Protein AF-A0A211ZQF6-F1 (afdb_monomer_lite)

Radius of gyration: 22.54 Å; chains: 1; bounding box: 38×56×49 Å

pLDDT: mean 82.54, std 11.42, range [48.81, 93.62]

Secondary structure (DSSP, 8-state):
-PPP----EEEETTEEEE---GGGPPSSS--EEEE-TTT--EEEESS-TTHHHHHHHHHHHHS---TTTTSS----PPPP------

Organism: NCBI:txid171674

Structure (mmCIF, N/CA/C/O backbone):
data_AF-A0A211ZQF6-F1
#
_entry.id   AF-A0A211ZQF6-F1
#
loop_
_atom_site.group_PDB
_atom_site.id
_atom_site.type_symbol
_atom_site.label_atom_id
_atom_site.label_alt_id
_atom_site.label_comp_id
_atom_site.label_asym_id
_atom_site.label_entity_id
_atom_site.label_seq_id
_atom_site.pdbx_PDB_ins_code
_atom_site.Cartn_x
_atom_site.Cartn_y
_atom_site.Cartn_z
_atom_site.occupancy
_atom_site.B_iso_or_equiv
_atom_site.auth_seq_id
_atom_site.auth_comp_id
_atom_site.auth_asym_id
_atom_site.auth_atom_id
_atom_site.pdbx_PDB_model_num
ATOM 1 N N . MET A 1 1 ? 2.325 11.827 -4.279 1.00 48.81 1 MET A N 1
ATOM 2 C CA . MET A 1 1 ? 2.774 11.793 -2.869 1.00 48.81 1 MET A CA 1
ATOM 3 C C . MET A 1 1 ? 1.802 10.947 -2.070 1.00 48.81 1 MET A C 1
ATOM 5 O O . MET A 1 1 ? 0.601 11.104 -2.260 1.00 48.81 1 MET A O 1
ATOM 9 N N . SER A 1 2 ? 2.294 10.028 -1.243 1.00 69.31 2 SER A N 1
ATOM 10 C CA . SER A 1 2 ? 1.449 9.199 -0.378 1.00 69.31 2 SER A CA 1
ATOM 11 C C . SER A 1 2 ? 0.771 10.069 0.685 1.00 69.31 2 SER A C 1
ATOM 13 O O . SER A 1 2 ? 1.444 10.814 1.395 1.00 69.31 2 SER A O 1
ATOM 15 N N . LYS A 1 3 ? -0.561 9.998 0.791 1.00 77.81 3 LYS A N 1
ATOM 16 C CA . LYS A 1 3 ? -1.309 10.627 1.888 1.00 77.81 3 LYS A CA 1
ATOM 17 C C . LYS A 1 3 ? -1.312 9.683 3.089 1.00 77.81 3 LYS A C 1
ATOM 19 O O . LYS A 1 3 ? -1.844 8.582 2.993 1.00 77.81 3 LYS A O 1
ATOM 24 N N . THR A 1 4 ? -0.788 10.139 4.223 1.00 87.50 4 THR A N 1
ATOM 25 C CA . THR A 1 4 ? -0.835 9.397 5.491 1.00 87.50 4 THR A CA 1
ATOM 26 C C . THR A 1 4 ? -1.913 9.989 6.392 1.00 87.50 4 THR A C 1
ATOM 28 O O . THR A 1 4 ? -1.986 11.207 6.562 1.00 87.50 4 THR A O 1
ATOM 31 N N . ARG A 1 5 ? -2.756 9.141 6.990 1.00 87.75 5 ARG A N 1
ATOM 32 C CA . ARG A 1 5 ? -3.691 9.539 8.051 1.00 87.75 5 ARG A CA 1
ATOM 33 C C . ARG A 1 5 ? -3.607 8.581 9.225 1.00 87.75 5 ARG A C 1
ATOM 35 O O . ARG A 1 5 ? -3.570 7.371 9.039 1.00 87.75 5 ARG A O 1
ATOM 42 N N . VAL A 1 6 ? -3.642 9.140 10.432 1.00 92.06 6 VAL A N 1
ATOM 43 C CA . VAL A 1 6 ? -3.823 8.359 11.656 1.00 92.06 6 VAL A CA 1
ATOM 44 C C . VAL A 1 6 ? -5.278 7.902 11.711 1.00 92.06 6 VAL A C 1
ATOM 46 O O . VAL A 1 6 ? -6.192 8.725 11.642 1.00 92.06 6 VAL A O 1
ATOM 49 N N . LEU A 1 7 ? -5.491 6.591 11.807 1.00 91.38 7 LEU A N 1
ATOM 50 C CA . LEU A 1 7 ? -6.814 5.980 11.913 1.00 91.38 7 LEU A CA 1
ATOM 51 C C . LEU A 1 7 ? -6.991 5.356 13.295 1.00 91.38 7 LEU A C 1
ATOM 53 O O . LEU A 1 7 ? -6.032 4.915 13.925 1.00 91.38 7 LEU A O 1
ATOM 57 N N . LYS A 1 8 ? -8.238 5.309 13.765 1.00 90.38 8 LYS A N 1
ATOM 58 C CA . LYS A 1 8 ? -8.577 4.650 15.025 1.00 90.38 8 LYS A CA 1
ATOM 59 C C . LYS A 1 8 ? -8.768 3.153 14.794 1.00 90.38 8 LYS A C 1
ATOM 61 O O . LYS A 1 8 ? -9.515 2.756 13.899 1.00 90.38 8 LYS A O 1
ATOM 66 N N . LEU A 1 9 ? -8.129 2.358 15.645 1.00 91.00 9 LEU A N 1
ATOM 67 C CA . LEU A 1 9 ? -8.345 0.920 15.747 1.00 91.00 9 LEU A CA 1
ATOM 68 C C . LEU A 1 9 ? -9.524 0.648 16.680 1.00 91.00 9 LEU A C 1
ATOM 70 O O . LEU A 1 9 ? -9.646 1.272 17.737 1.00 91.00 9 LEU A O 1
ATOM 74 N N . LEU A 1 10 ? -10.396 -0.268 16.276 1.00 89.50 10 LEU A N 1
ATOM 75 C CA . LEU A 1 10 ? -11.522 -0.739 17.073 1.00 89.50 10 LEU A CA 1
ATOM 76 C C . LEU A 1 10 ? -11.289 -2.219 17.388 1.00 89.50 10 LEU A C 1
ATOM 78 O O . LEU A 1 10 ? -11.042 -3.007 16.475 1.00 89.50 10 LEU A O 1
ATOM 82 N N . GLY A 1 11 ? -11.321 -2.580 18.670 1.00 86.00 11 GLY A N 1
ATOM 83 C CA . GLY A 1 11 ? -11.211 -3.968 19.117 1.00 86.00 11 GLY A CA 1
ATOM 84 C C . GLY A 1 11 ? -12.578 -4.644 19.149 1.00 86.00 11 GLY A C 1
ATOM 85 O O . GLY A 1 11 ? -13.558 -4.033 19.571 1.00 86.00 11 GLY A O 1
ATOM 86 N N . THR A 1 12 ? -12.630 -5.894 18.705 1.00 79.25 12 THR A N 1
ATOM 87 C CA . THR A 1 12 ? -13.774 -6.802 18.842 1.00 79.25 12 THR A CA 1
ATOM 88 C C . THR A 1 12 ? -13.263 -8.169 19.290 1.00 79.25 12 THR A C 1
ATOM 90 O O . THR A 1 12 ? -12.099 -8.493 19.054 1.00 79.25 12 THR A O 1
ATOM 93 N N . ASP A 1 13 ? -14.122 -9.000 19.875 1.00 78.06 13 ASP A N 1
ATOM 94 C CA . ASP A 1 13 ? -13.742 -10.367 20.272 1.00 78.06 13 ASP A CA 1
ATOM 95 C C . ASP A 1 13 ? -13.328 -11.236 19.067 1.00 78.06 13 ASP A C 1
ATOM 97 O O . ASP A 1 13 ? -12.580 -12.199 19.209 1.00 78.06 13 ASP A O 1
ATOM 101 N N . ALA A 1 14 ? -13.764 -10.861 17.860 1.00 81.62 14 ALA A N 1
ATOM 102 C CA . ALA A 1 14 ? -13.426 -11.514 16.597 1.00 81.62 14 ALA A CA 1
ATOM 103 C C . ALA A 1 14 ? -12.181 -10.926 15.895 1.00 81.62 14 ALA A C 1
ATOM 105 O O . ALA A 1 14 ? -11.829 -11.375 14.804 1.00 81.62 14 ALA A O 1
ATOM 106 N N . GLY A 1 15 ? -11.515 -9.921 16.481 1.00 86.56 15 GLY A N 1
ATOM 107 C CA . GLY A 1 15 ? -10.322 -9.284 15.912 1.00 86.56 15 GLY A CA 1
ATOM 108 C C . GLY A 1 15 ? -10.362 -7.752 15.896 1.00 86.56 15 GLY A C 1
ATOM 109 O O . GLY A 1 15 ? -11.106 -7.112 16.640 1.00 86.56 15 GLY A O 1
ATOM 110 N N . GLN A 1 16 ? -9.530 -7.141 15.048 1.00 89.25 16 GLN A N 1
ATOM 111 C CA . GLN A 1 16 ? -9.360 -5.686 14.965 1.00 89.25 16 GLN A CA 1
ATOM 112 C C . GLN A 1 16 ? -9.961 -5.114 13.677 1.00 89.25 16 GLN A C 1
ATOM 114 O O . GLN A 1 16 ? -9.766 -5.665 12.596 1.00 89.25 16 GLN A O 1
ATOM 119 N N . ILE A 1 17 ? -10.631 -3.965 13.784 1.00 90.50 17 ILE A N 1
ATOM 120 C CA . ILE A 1 17 ? -11.247 -3.254 12.657 1.00 90.50 17 ILE A CA 1
ATOM 121 C C . ILE A 1 17 ? -10.615 -1.865 12.502 1.00 90.50 17 ILE A C 1
ATOM 123 O O . ILE A 1 17 ? -10.352 -1.167 13.486 1.00 90.50 17 ILE A O 1
ATOM 127 N N . VAL A 1 18 ? -10.408 -1.440 11.250 1.00 90.81 18 VAL A N 1
ATOM 128 C CA . VAL A 1 18 ? -9.975 -0.082 10.884 1.00 90.81 18 VAL A CA 1
ATOM 129 C C . VAL A 1 18 ? -11.107 0.631 10.152 1.00 90.81 18 VAL A C 1
ATOM 131 O O . VAL A 1 18 ? -11.602 0.144 9.138 1.00 90.81 18 VAL A O 1
ATOM 134 N N . ARG A 1 19 ? -11.504 1.816 10.627 1.00 90.38 19 ARG A N 1
ATOM 135 C CA . ARG A 1 19 ? -12.489 2.645 9.922 1.00 90.38 19 ARG A CA 1
ATOM 136 C C . ARG A 1 19 ? -11.802 3.487 8.848 1.00 90.38 19 ARG A C 1
ATOM 138 O O . ARG A 1 19 ? -11.119 4.458 9.172 1.00 90.38 19 ARG A O 1
ATOM 145 N N . LEU A 1 20 ? -12.026 3.145 7.581 1.00 91.06 20 LEU A N 1
ATOM 146 C CA . LEU A 1 20 ? -11.489 3.894 6.444 1.00 91.06 20 LEU A CA 1
ATOM 147 C C . LEU A 1 20 ? -12.295 5.191 6.204 1.00 91.06 20 LEU A C 1
ATOM 149 O O . LEU A 1 20 ? -13.525 5.137 6.089 1.00 91.06 20 LEU A O 1
ATOM 153 N N . PRO A 1 21 ? -11.642 6.369 6.141 1.00 91.44 21 PRO A N 1
ATOM 154 C CA . PRO A 1 21 ? -12.277 7.614 5.711 1.00 91.44 21 PRO A CA 1
ATOM 155 C C . PRO A 1 21 ? -12.719 7.551 4.244 1.00 91.44 21 PRO A C 1
ATOM 157 O O . PRO A 1 21 ? -12.264 6.692 3.495 1.00 91.44 21 PRO A O 1
ATOM 160 N N . ALA A 1 22 ? -13.557 8.502 3.816 1.00 90.69 22 ALA A N 1
ATOM 161 C CA . ALA A 1 22 ? -14.064 8.568 2.440 1.00 90.69 22 ALA A CA 1
ATOM 162 C C . ALA A 1 22 ? -12.943 8.522 1.382 1.00 90.69 22 ALA A C 1
ATOM 164 O O . ALA A 1 22 ? -13.049 7.763 0.426 1.00 90.69 22 ALA A O 1
ATOM 165 N N . ASP A 1 23 ? -11.844 9.242 1.620 1.00 90.19 23 ASP A N 1
ATOM 166 C CA . ASP A 1 23 ? -10.683 9.316 0.718 1.00 90.19 23 ASP A CA 1
ATOM 167 C C . ASP A 1 23 ? -9.894 7.995 0.587 1.00 90.19 23 ASP A C 1
ATOM 169 O O . ASP A 1 23 ? -8.999 7.905 -0.248 1.00 90.19 23 ASP A O 1
ATOM 173 N N . PHE A 1 24 ? -10.185 6.994 1.426 1.00 90.69 24 PHE A N 1
ATOM 174 C CA . PHE A 1 24 ? -9.524 5.682 1.452 1.00 90.69 24 PHE A CA 1
ATOM 175 C C . PHE A 1 24 ? -10.496 4.534 1.135 1.00 90.69 24 PHE A C 1
ATOM 177 O O . PHE A 1 24 ? -10.192 3.376 1.416 1.00 90.69 24 PHE A O 1
ATOM 184 N N . ARG A 1 25 ? -11.694 4.832 0.615 1.00 90.50 25 ARG A N 1
ATOM 185 C CA . ARG A 1 25 ? -12.664 3.798 0.234 1.00 90.50 25 ARG A CA 1
ATOM 186 C C . ARG A 1 25 ? -12.183 3.028 -0.996 1.00 90.50 25 ARG A C 1
ATOM 188 O O . ARG A 1 25 ? -11.697 3.627 -1.950 1.00 90.50 25 ARG A O 1
ATOM 195 N N . PHE A 1 26 ? -12.377 1.716 -0.959 1.00 92.06 26 PHE A N 1
ATOM 196 C CA . PHE A 1 26 ? -12.212 0.824 -2.102 1.00 92.06 26 PHE A CA 1
ATOM 197 C C . PHE A 1 26 ? -13.528 0.698 -2.873 1.00 92.06 26 PHE A C 1
ATOM 199 O O . PHE A 1 26 ? -14.598 1.017 -2.343 1.00 92.06 26 PHE A O 1
ATOM 206 N N . ASN A 1 27 ? -13.453 0.226 -4.112 1.00 88.88 27 ASN A N 1
ATOM 207 C CA . ASN A 1 27 ? -14.623 -0.180 -4.871 1.00 88.88 27 ASN A CA 1
ATOM 208 C C . ASN A 1 27 ? -15.010 -1.610 -4.465 1.00 88.88 27 ASN A C 1
ATOM 210 O O . ASN A 1 27 ? -14.158 -2.490 -4.381 1.00 88.88 27 ASN A O 1
ATOM 214 N N . GLY A 1 28 ? -16.301 -1.853 -4.238 1.00 87.62 28 GLY A N 1
ATOM 215 C CA . GLY A 1 28 ? -16.804 -3.167 -3.824 1.00 87.62 28 GLY A CA 1
ATOM 216 C C . GLY A 1 28 ? -16.759 -3.405 -2.311 1.00 87.62 28 GLY A C 1
ATOM 217 O O . GLY A 1 28 ? -16.773 -2.465 -1.516 1.00 87.62 28 GLY A O 1
ATOM 218 N N . ASP A 1 29 ? -16.778 -4.679 -1.923 1.00 91.25 29 ASP A N 1
ATOM 219 C CA . ASP A 1 29 ? -16.957 -5.159 -0.546 1.00 91.25 29 ASP A CA 1
ATOM 220 C C . ASP A 1 29 ? -15.755 -5.946 0.003 1.00 91.25 29 ASP A C 1
ATOM 222 O O . ASP A 1 29 ? -15.700 -6.248 1.197 1.00 91.25 29 ASP A O 1
ATOM 226 N N . THR A 1 30 ? -14.781 -6.264 -0.848 1.00 90.75 30 THR A N 1
ATOM 227 C CA . THR A 1 30 ? -13.674 -7.170 -0.537 1.00 90.75 30 THR A CA 1
ATOM 228 C C . THR A 1 30 ? -12.336 -6.594 -0.982 1.00 90.75 30 THR A C 1
ATOM 230 O O . THR A 1 30 ? -12.222 -5.923 -2.005 1.00 90.75 30 THR A O 1
ATOM 233 N N . VAL A 1 31 ? -11.299 -6.857 -0.184 1.00 92.69 31 VAL A N 1
ATOM 234 C CA . VAL A 1 31 ? -9.914 -6.459 -0.462 1.00 92.69 31 VAL A CA 1
ATOM 235 C C . VAL A 1 31 ? -8.949 -7.543 -0.005 1.00 92.69 31 VAL A C 1
ATOM 237 O O . VAL A 1 31 ? -9.235 -8.315 0.910 1.00 92.69 31 VAL A O 1
ATOM 240 N N . TYR A 1 32 ? -7.770 -7.560 -0.612 1.00 90.50 32 TYR A N 1
ATOM 241 C CA . TYR A 1 32 ? -6.645 -8.376 -0.184 1.00 90.50 32 TYR A CA 1
ATOM 242 C C . TYR A 1 32 ? -5.847 -7.639 0.892 1.00 90.50 32 TYR A C 1
ATOM 244 O O . TYR A 1 32 ? -5.605 -6.435 0.780 1.00 90.50 32 TYR A O 1
ATOM 252 N N . ALA A 1 33 ? -5.395 -8.375 1.907 1.00 90.44 33 ALA A N 1
ATOM 253 C CA . ALA A 1 33 ? -4.463 -7.889 2.915 1.00 90.44 33 ALA A CA 1
ATOM 254 C C . ALA A 1 33 ? -3.132 -8.634 2.781 1.00 90.44 33 ALA A C 1
ATOM 256 O O . ALA A 1 33 ? -3.088 -9.860 2.863 1.00 90.44 33 ALA A O 1
ATOM 257 N N . SER A 1 34 ? -2.043 -7.895 2.596 1.00 88.31 34 SER A N 1
ATOM 258 C CA . SER A 1 34 ? -0.685 -8.441 2.538 1.00 88.31 34 SER A CA 1
ATOM 259 C C . SER A 1 34 ? 0.189 -7.788 3.598 1.00 88.31 34 SER A C 1
ATOM 261 O O . SER A 1 34 ? 0.141 -6.568 3.771 1.00 88.31 34 SER A O 1
ATOM 263 N N . ARG A 1 35 ? 1.000 -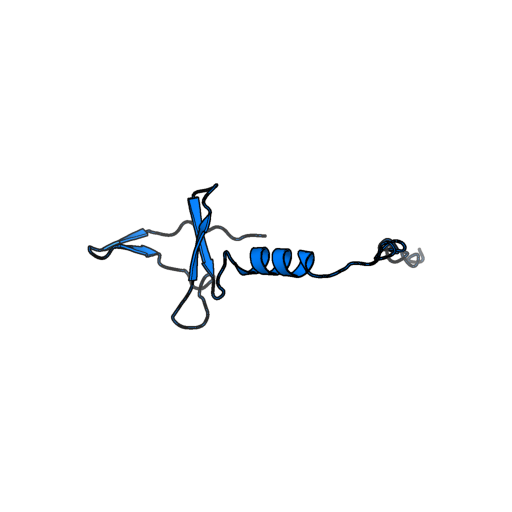8.591 4.292 1.00 89.06 35 ARG A N 1
ATOM 264 C CA . ARG A 1 35 ? 1.979 -8.111 5.270 1.00 89.06 35 ARG A CA 1
ATOM 265 C C . ARG A 1 35 ? 3.379 -8.177 4.675 1.00 89.06 35 ARG A C 1
ATOM 267 O O . ARG A 1 35 ? 3.807 -9.245 4.245 1.00 89.06 35 ARG A O 1
ATOM 274 N N . ASP A 1 36 ? 4.088 -7.056 4.687 1.00 85.94 36 ASP A N 1
ATOM 275 C CA . ASP A 1 36 ? 5.510 -7.029 4.355 1.00 85.94 36 ASP A CA 1
ATOM 276 C C . ASP A 1 36 ? 6.305 -7.692 5.492 1.00 85.94 36 ASP A C 1
ATOM 278 O O . ASP A 1 36 ? 6.182 -7.309 6.656 1.00 85.94 36 ASP A O 1
ATOM 282 N N . ALA A 1 37 ? 7.102 -8.714 5.174 1.00 86.94 37 ALA A N 1
ATOM 283 C CA . ALA A 1 37 ? 7.851 -9.474 6.176 1.00 86.94 37 ALA A CA 1
ATOM 284 C C . ALA A 1 37 ? 9.036 -8.699 6.783 1.00 86.94 37 ALA A C 1
ATOM 286 O O . ALA A 1 37 ? 9.498 -9.039 7.869 1.00 86.94 37 ALA A O 1
ATOM 287 N N . ARG A 1 38 ? 9.543 -7.675 6.089 1.00 87.94 38 ARG A N 1
ATOM 288 C CA . ARG A 1 38 ? 10.696 -6.869 6.501 1.00 87.94 38 ARG A CA 1
ATOM 289 C C . ARG A 1 38 ? 10.276 -5.686 7.368 1.00 87.94 38 ARG A C 1
ATOM 291 O O . ARG A 1 38 ? 10.959 -5.398 8.344 1.00 87.94 38 ARG A O 1
ATOM 298 N N . THR A 1 39 ? 9.204 -4.979 7.007 1.00 90.62 39 THR A N 1
ATOM 299 C CA . THR A 1 39 ? 8.733 -3.802 7.764 1.00 90.62 39 THR A CA 1
ATOM 300 C C . THR A 1 39 ? 7.609 -4.134 8.739 1.00 90.62 39 THR A C 1
ATOM 302 O O . THR A 1 39 ? 7.417 -3.422 9.719 1.00 90.62 39 THR A O 1
ATOM 305 N N . GLY A 1 40 ? 6.873 -5.220 8.493 1.00 89.75 40 GLY A N 1
ATOM 306 C CA . GLY A 1 40 ? 5.669 -5.571 9.240 1.00 89.75 40 GLY A CA 1
ATOM 307 C C . GLY A 1 40 ? 4.422 -4.802 8.800 1.00 89.75 40 GLY A C 1
ATOM 308 O O . GLY A 1 40 ? 3.343 -5.078 9.335 1.00 89.75 40 GLY A O 1
ATOM 309 N N . ASP A 1 41 ? 4.535 -3.886 7.832 1.00 90.06 41 ASP A N 1
ATOM 310 C CA . ASP A 1 41 ? 3.421 -3.066 7.356 1.00 90.06 41 ASP A CA 1
ATOM 311 C C . ASP A 1 41 ? 2.336 -3.921 6.702 1.00 90.06 41 ASP A C 1
ATOM 313 O O . ASP A 1 41 ? 2.613 -4.887 5.985 1.00 90.06 41 ASP A O 1
ATOM 317 N N . VAL A 1 42 ? 1.078 -3.542 6.929 1.00 90.00 42 VAL A N 1
ATOM 318 C CA . VAL A 1 42 ? -0.082 -4.171 6.291 1.00 90.00 42 VAL A CA 1
ATOM 319 C C . VAL A 1 42 ? -0.577 -3.267 5.175 1.00 90.00 42 VAL A C 1
ATOM 321 O O . VAL A 1 42 ? -0.954 -2.122 5.411 1.00 90.00 42 VAL A O 1
ATOM 324 N N . THR A 1 43 ? -0.611 -3.809 3.962 1.00 89.00 43 THR A N 1
ATOM 325 C CA . THR A 1 43 ? -1.187 -3.145 2.792 1.00 89.00 43 THR A CA 1
ATOM 326 C C . THR A 1 43 ? -2.540 -3.763 2.469 1.00 89.00 43 THR A C 1
ATOM 328 O O . THR A 1 43 ? -2.659 -4.986 2.386 1.00 89.00 43 THR A O 1
ATOM 331 N N . LEU A 1 44 ? -3.545 -2.909 2.274 1.00 90.50 44 LEU A N 1
ATOM 332 C CA . LEU A 1 44 ? -4.853 -3.284 1.741 1.00 90.50 44 LEU A CA 1
ATOM 333 C C . LEU A 1 44 ? -4.914 -2.904 0.260 1.00 90.50 44 LEU A C 1
ATOM 335 O O . LEU A 1 44 ? -4.503 -1.803 -0.108 1.00 90.50 44 LEU A O 1
ATOM 339 N N . SER A 1 45 ? -5.407 -3.804 -0.587 1.00 87.38 45 SER A N 1
ATOM 340 C CA . SER A 1 45 ? -5.422 -3.617 -2.041 1.00 87.38 45 SER A CA 1
ATOM 341 C C . SER A 1 45 ? -6.586 -4.366 -2.692 1.00 87.38 45 SER A C 1
ATOM 343 O O . SER A 1 45 ? -6.930 -5.467 -2.278 1.00 87.38 45 SER A O 1
ATOM 345 N N . GLU A 1 46 ? -7.161 -3.806 -3.759 1.00 89.06 46 GLU A N 1
ATOM 346 C CA . GLU A 1 46 ? -8.169 -4.486 -4.603 1.00 89.06 46 GLU A CA 1
ATOM 347 C C . GLU A 1 46 ? -7.556 -5.616 -5.445 1.00 89.06 46 GLU A C 1
ATOM 349 O O . GLU A 1 46 ? -8.252 -6.460 -6.000 1.00 89.06 46 GLU A O 1
ATOM 354 N N . ARG A 1 47 ? -6.228 -5.632 -5.551 1.00 79.62 47 ARG A N 1
ATOM 355 C CA . ARG A 1 47 ? -5.448 -6.651 -6.255 1.00 79.62 47 ARG A CA 1
ATOM 356 C C . ARG A 1 47 ? -4.612 -7.437 -5.250 1.00 79.62 47 ARG A C 1
ATOM 358 O O . ARG A 1 47 ? -4.191 -6.838 -4.257 1.00 79.62 47 ARG A O 1
ATOM 365 N N . PRO A 1 48 ? -4.285 -8.711 -5.506 1.00 73.19 48 PRO A N 1
ATOM 366 C CA . PRO A 1 48 ? -3.313 -9.442 -4.698 1.00 73.19 48 PRO A CA 1
ATOM 367 C C . PRO A 1 48 ? -1.968 -8.686 -4.678 1.00 73.19 48 PRO A C 1
ATOM 369 O O . PRO A 1 48 ? -1.219 -8.648 -5.655 1.00 73.19 48 PRO A O 1
ATOM 372 N N . GLY A 1 49 ? -1.723 -7.981 -3.566 1.00 63.03 49 GLY A N 1
ATOM 373 C CA . GLY A 1 49 ? -0.758 -6.878 -3.480 1.00 63.03 49 GLY A CA 1
ATOM 374 C C . GLY A 1 49 ? 0.706 -7.306 -3.403 1.00 63.03 49 GLY A C 1
ATOM 375 O O . GLY A 1 49 ? 1.581 -6.534 -3.781 1.00 63.03 49 GLY A O 1
ATOM 376 N N . ALA A 1 50 ? 0.980 -8.540 -2.982 1.00 57.72 50 ALA A N 1
ATOM 377 C CA . ALA A 1 50 ? 2.342 -9.067 -2.900 1.00 57.72 50 ALA A CA 1
ATOM 378 C C . ALA A 1 50 ? 2.792 -9.779 -4.187 1.00 57.72 50 ALA A C 1
ATOM 380 O O . ALA A 1 50 ? 3.983 -9.805 -4.494 1.00 57.72 50 ALA A O 1
ATOM 381 N N . ASP A 1 51 ? 1.850 -10.305 -4.968 1.00 57.91 51 ASP A N 1
ATOM 382 C CA . ASP A 1 51 ? 2.187 -11.140 -6.117 1.00 57.91 51 ASP A CA 1
ATOM 383 C C . ASP A 1 51 ? 2.306 -10.363 -7.427 1.00 57.91 51 ASP A C 1
ATOM 385 O O . ASP A 1 51 ? 3.023 -10.808 -8.311 1.00 57.91 51 ASP A O 1
ATOM 389 N N . SER A 1 52 ? 1.691 -9.184 -7.568 1.00 65.06 52 SER A N 1
ATOM 390 C CA . SER A 1 52 ? 1.689 -8.489 -8.869 1.00 65.06 52 SER A CA 1
ATOM 391 C C . SER A 1 52 ? 3.092 -8.125 -9.384 1.00 65.06 52 SER A C 1
ATOM 393 O O . SER A 1 52 ? 3.413 -8.400 -10.538 1.00 65.06 52 SER A O 1
ATOM 395 N N . TRP A 1 53 ? 3.964 -7.569 -8.536 1.00 71.88 53 TRP A N 1
ATOM 396 C CA . TRP A 1 53 ? 5.338 -7.236 -8.934 1.00 71.88 53 TRP A CA 1
ATOM 397 C C . TRP A 1 53 ? 6.248 -8.455 -8.984 1.00 71.88 53 TRP A C 1
ATOM 399 O O . TRP A 1 53 ? 7.076 -8.560 -9.884 1.00 71.88 53 TRP A O 1
ATOM 409 N N . LYS A 1 54 ? 6.092 -9.390 -8.041 1.00 74.56 54 LYS A N 1
ATOM 410 C CA . LYS A 1 54 ? 6.874 -10.626 -8.038 1.00 74.56 54 LYS A CA 1
ATOM 411 C C . LYS A 1 54 ? 6.604 -11.439 -9.308 1.00 74.56 54 LYS A C 1
ATOM 413 O O . LYS A 1 54 ? 7.558 -11.781 -9.997 1.00 74.56 54 LYS A O 1
ATOM 418 N N . GLN A 1 55 ? 5.335 -11.651 -9.655 1.00 74.88 55 GLN A N 1
ATOM 419 C CA . GLN A 1 55 ? 4.923 -12.329 -10.887 1.00 74.88 55 GLN A CA 1
ATOM 420 C C . GLN A 1 55 ? 5.387 -11.571 -12.131 1.00 74.88 55 GLN A C 1
ATOM 422 O O . GLN A 1 55 ? 5.861 -12.192 -13.076 1.00 74.88 55 GLN A O 1
ATOM 427 N N . PHE A 1 56 ? 5.322 -10.236 -12.131 1.00 81.50 56 PHE A N 1
ATOM 428 C CA . PHE A 1 56 ? 5.863 -9.437 -13.231 1.00 81.50 56 PHE A CA 1
ATOM 429 C C . PHE A 1 56 ? 7.373 -9.665 -13.425 1.00 81.50 56 PHE A C 1
ATOM 431 O O . PHE A 1 56 ? 7.822 -9.882 -14.547 1.00 81.50 56 PHE A O 1
ATOM 438 N N . PHE A 1 57 ? 8.167 -9.668 -12.348 1.00 84.38 57 PHE A N 1
ATOM 439 C CA . PHE A 1 57 ? 9.607 -9.936 -12.438 1.00 84.38 57 PHE A CA 1
ATOM 440 C C . PHE A 1 57 ? 9.933 -11.399 -12.756 1.00 84.38 57 PHE A C 1
ATOM 442 O O . PHE A 1 57 ? 10.944 -11.666 -13.398 1.00 84.38 57 PHE A O 1
ATOM 449 N N . GLU A 1 58 ? 9.121 -12.356 -12.308 1.00 88.06 58 GLU A N 1
ATOM 450 C CA . GLU A 1 58 ? 9.233 -13.758 -12.726 1.00 88.06 58 GLU A CA 1
ATOM 451 C C . GLU A 1 58 ? 8.975 -13.897 -14.227 1.00 88.06 58 GLU A C 1
ATOM 453 O O . GLU A 1 58 ? 9.799 -14.491 -14.914 1.00 88.06 58 GLU A O 1
ATOM 458 N N . LEU A 1 59 ? 7.927 -13.255 -14.752 1.00 88.44 59 LEU A N 1
ATOM 459 C CA . LEU A 1 59 ? 7.645 -13.196 -16.187 1.00 88.44 59 LEU A CA 1
ATOM 460 C C . LEU A 1 59 ? 8.790 -12.543 -16.970 1.00 88.44 59 LEU A C 1
ATOM 462 O O . LEU A 1 59 ? 9.233 -13.080 -17.977 1.00 88.44 59 LEU A O 1
ATOM 466 N N . MET A 1 60 ? 9.318 -11.410 -16.504 1.00 89.94 60 MET A N 1
ATOM 467 C CA . MET A 1 60 ? 10.451 -10.752 -17.167 1.00 89.94 60 MET A CA 1
ATOM 468 C C . MET A 1 60 ? 11.676 -11.666 -17.290 1.00 89.94 60 MET A C 1
ATOM 470 O O . MET A 1 60 ? 12.390 -11.580 -18.280 1.00 89.94 60 MET A O 1
ATOM 474 N N . ARG A 1 61 ? 11.913 -12.563 -16.322 1.00 90.75 61 ARG A N 1
ATOM 475 C CA . ARG A 1 61 ? 13.029 -13.525 -16.375 1.00 90.75 61 ARG A CA 1
ATOM 476 C C . ARG A 1 61 ? 12.816 -14.655 -17.381 1.00 90.75 61 ARG A C 1
ATOM 478 O O . ARG A 1 61 ? 13.785 -15.318 -17.729 1.00 90.75 61 ARG A O 1
ATOM 485 N N . THR A 1 62 ? 11.579 -14.904 -17.814 1.00 93.62 62 THR A N 1
ATOM 486 C CA . THR A 1 62 ? 11.279 -15.906 -18.850 1.00 93.62 62 THR A CA 1
ATOM 487 C C . THR A 1 62 ? 11.368 -15.339 -20.264 1.00 93.62 62 THR A C 1
ATOM 489 O O . THR A 1 62 ? 11.256 -16.097 -21.223 1.00 93.62 62 THR A O 1
ATOM 492 N N . ILE A 1 63 ? 11.501 -14.019 -20.407 1.00 93.25 63 ILE A N 1
ATOM 493 C CA . ILE A 1 63 ? 11.586 -13.347 -21.702 1.00 93.25 63 ILE A CA 1
ATOM 494 C C . ILE A 1 63 ? 13.061 -13.230 -22.076 1.00 93.25 63 ILE A C 1
ATOM 496 O O . ILE A 1 63 ? 13.865 -12.741 -21.285 1.00 93.25 63 ILE A O 1
ATOM 500 N N . ASP A 1 64 ? 13.395 -13.659 -23.289 1.00 92.12 64 ASP A N 1
ATOM 501 C CA . ASP A 1 64 ? 14.712 -13.424 -23.869 1.00 92.12 64 ASP A CA 1
ATOM 502 C C . ASP A 1 64 ? 14.761 -11.986 -24.399 1.00 92.12 64 ASP A C 1
ATOM 504 O O . ASP A 1 64 ? 13.987 -11.609 -25.284 1.00 92.12 64 ASP A O 1
ATOM 508 N N . VAL A 1 65 ? 15.597 -11.153 -23.782 1.00 89.75 65 VAL A N 1
ATOM 509 C CA . VAL A 1 65 ? 15.755 -9.745 -24.155 1.00 89.75 65 VAL A CA 1
ATOM 510 C C . VAL A 1 65 ? 17.003 -9.644 -25.030 1.00 89.75 65 VAL A C 1
ATOM 512 O O . VAL A 1 65 ? 18.078 -9.979 -24.537 1.00 89.75 65 VAL A O 1
ATOM 515 N N . PRO A 1 66 ? 16.888 -9.184 -26.290 1.00 92.44 66 PRO A N 1
ATOM 516 C CA . PRO A 1 66 ? 18.038 -9.030 -27.175 1.00 92.44 66 PRO A CA 1
ATOM 517 C C . PRO A 1 66 ? 19.143 -8.162 -26.562 1.00 92.44 66 PRO A C 1
ATOM 519 O O . PRO A 1 66 ? 18.851 -7.166 -25.896 1.00 92.44 66 PRO A O 1
ATOM 522 N N . ASP A 1 67 ? 20.405 -8.495 -26.837 1.00 90.75 67 ASP A N 1
ATOM 523 C CA . ASP A 1 67 ?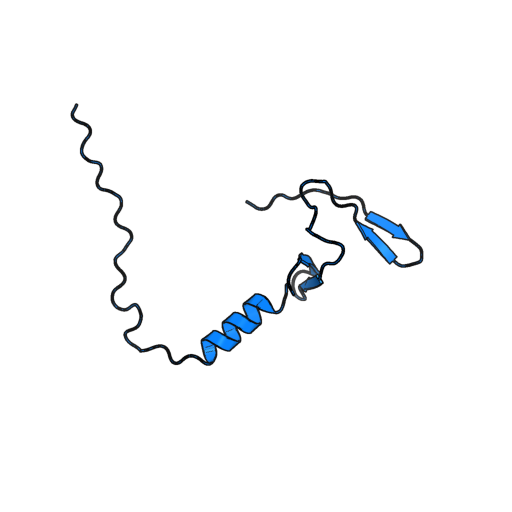 21.571 -7.752 -26.329 1.00 90.75 67 ASP A CA 1
ATOM 524 C C . ASP A 1 67 ? 21.595 -6.281 -26.786 1.00 90.75 67 ASP A C 1
ATOM 526 O O . ASP A 1 67 ? 22.187 -5.425 -26.126 1.00 90.75 67 ASP A O 1
ATOM 530 N N . ASP A 1 68 ? 20.943 -5.976 -27.911 1.00 92.19 68 ASP A N 1
ATOM 531 C CA . ASP A 1 68 ? 20.818 -4.635 -28.483 1.00 92.19 68 ASP A CA 1
ATOM 532 C C . ASP A 1 68 ? 19.562 -3.875 -28.007 1.00 92.19 68 ASP A C 1
ATOM 534 O O . ASP A 1 68 ? 19.303 -2.729 -28.399 1.00 92.19 68 ASP A O 1
ATOM 538 N N . PHE A 1 69 ? 18.758 -4.484 -27.130 1.00 90.00 69 PHE A N 1
ATOM 539 C CA . PHE A 1 69 ? 17.571 -3.841 -26.597 1.00 90.00 69 PHE A CA 1
ATOM 540 C C . PHE A 1 69 ? 17.964 -2.586 -25.810 1.00 90.00 69 PHE A C 1
ATOM 542 O O . PHE A 1 69 ? 18.696 -2.641 -24.823 1.00 90.00 69 PHE A O 1
ATOM 549 N N . MET A 1 70 ? 17.430 -1.436 -26.230 1.00 88.62 70 MET A N 1
ATOM 550 C CA . MET A 1 70 ? 17.688 -0.121 -25.627 1.00 88.62 70 MET A CA 1
ATOM 551 C C . MET A 1 70 ? 19.135 0.393 -25.760 1.00 88.62 70 MET A C 1
ATOM 553 O O . MET A 1 70 ? 19.497 1.333 -25.047 1.00 88.62 70 MET A O 1
ATOM 557 N N . THR A 1 71 ? 19.951 -0.142 -26.679 1.00 90.62 71 THR A N 1
ATOM 558 C CA . THR A 1 71 ? 21.285 0.427 -26.966 1.00 90.62 71 THR A CA 1
ATOM 559 C C . THR A 1 71 ? 21.188 1.868 -27.474 1.00 90.62 71 THR A C 1
ATOM 561 O O . THR A 1 71 ? 21.992 2.719 -27.094 1.00 90.62 71 THR A O 1
ATOM 564 N N . GLU A 1 72 ? 20.152 2.178 -28.258 1.00 86.56 72 GLU A N 1
ATOM 565 C CA . GLU A 1 72 ? 19.798 3.543 -28.643 1.00 86.56 72 GLU A CA 1
ATOM 566 C C . GLU A 1 72 ? 18.589 4.027 -27.840 1.00 86.56 72 GLU A C 1
ATOM 568 O O . GLU A 1 72 ? 17.434 3.725 -28.143 1.00 86.56 72 GLU A O 1
ATOM 573 N N . ARG A 1 73 ? 18.854 4.813 -26.793 1.00 82.75 73 ARG A N 1
ATOM 574 C CA . ARG A 1 73 ? 17.813 5.489 -26.017 1.00 82.75 73 ARG A CA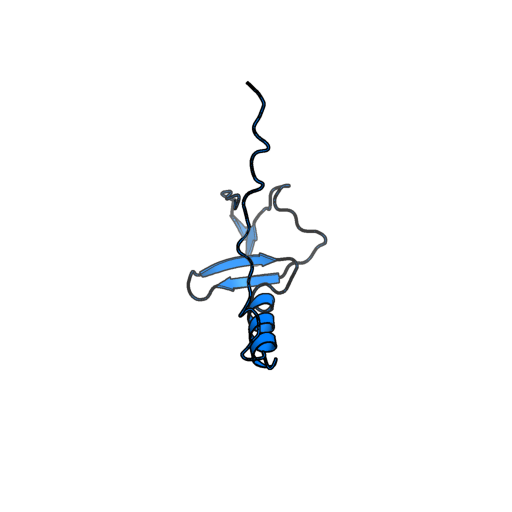 1
ATOM 575 C C . ARG A 1 73 ? 17.992 7.001 -26.144 1.00 82.75 73 ARG A C 1
ATOM 577 O O . ARG A 1 73 ? 18.808 7.561 -25.407 1.00 82.75 73 ARG A O 1
ATOM 584 N N . PRO A 1 74 ? 17.2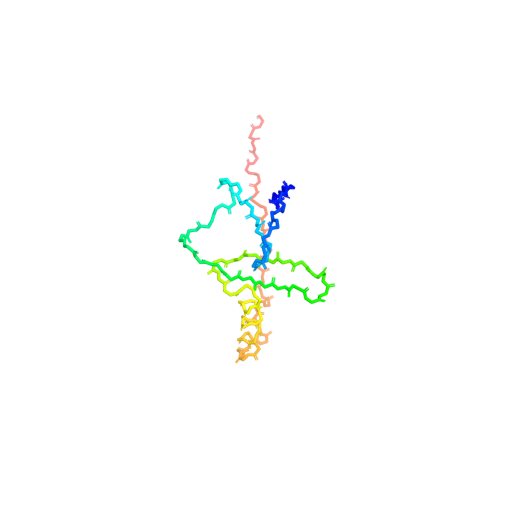54 7.686 -27.036 1.00 78.56 74 PRO A N 1
ATOM 585 C CA . PRO A 1 74 ? 17.337 9.136 -27.121 1.00 78.56 74 PRO A CA 1
ATOM 586 C C . PRO A 1 74 ? 16.954 9.726 -25.761 1.00 78.56 74 PRO A C 1
ATOM 588 O O . PRO A 1 74 ? 15.880 9.454 -25.222 1.00 78.56 74 PRO A O 1
ATOM 591 N N . MET A 1 75 ? 17.874 10.486 -25.164 1.00 76.00 75 MET A N 1
ATOM 592 C CA . MET A 1 75 ? 17.611 11.226 -23.932 1.00 76.00 75 MET A CA 1
ATOM 593 C C . MET A 1 75 ? 16.407 12.142 -24.178 1.00 76.00 75 MET A C 1
ATOM 595 O O . MET A 1 75 ? 16.286 12.706 -25.266 1.00 76.00 75 MET A O 1
ATOM 599 N N . ASN A 1 76 ? 15.538 12.320 -23.179 1.00 75.25 76 ASN A N 1
ATOM 600 C CA . ASN A 1 76 ? 14.493 13.339 -23.253 1.00 75.25 76 ASN A CA 1
ATOM 601 C C . ASN A 1 76 ? 15.172 14.694 -23.512 1.00 75.25 76 ASN A C 1
ATOM 603 O O . ASN A 1 76 ? 15.800 15.252 -22.612 1.00 75.25 76 ASN A O 1
ATOM 607 N N . ALA A 1 77 ? 15.093 15.200 -24.743 1.00 71.94 77 ALA A N 1
ATOM 608 C CA . ALA A 1 77 ? 15.508 16.556 -25.040 1.00 71.94 77 ALA A CA 1
ATOM 609 C C . ALA A 1 77 ? 14.474 17.482 -24.404 1.00 71.94 77 ALA A C 1
ATOM 611 O O . ALA A 1 77 ? 13.270 17.304 -24.605 1.00 71.94 77 ALA A O 1
ATOM 612 N N . LEU A 1 78 ? 14.934 18.455 -23.618 1.00 66.06 78 LEU A N 1
ATOM 613 C CA . LEU A 1 78 ? 14.058 19.551 -23.226 1.00 66.06 78 LEU A CA 1
ATOM 614 C C . LEU A 1 78 ? 13.507 20.181 -24.516 1.00 66.06 78 LEU A C 1
ATOM 616 O O . LEU A 1 78 ? 14.289 20.355 -25.463 1.00 66.06 78 LEU A O 1
ATOM 620 N N . PRO A 1 79 ? 12.201 20.504 -24.591 1.00 67.19 79 PRO A N 1
ATOM 621 C CA . PRO A 1 79 ? 11.700 21.365 -25.651 1.00 67.19 79 PRO A CA 1
ATOM 622 C C . PRO A 1 79 ? 12.616 22.585 -25.694 1.00 67.19 79 PRO A C 1
ATOM 624 O O . PRO A 1 79 ? 12.846 23.210 -24.659 1.00 67.19 79 PRO A O 1
ATOM 627 N N . ARG A 1 80 ? 13.231 22.863 -26.849 1.00 65.88 80 ARG A N 1
ATOM 628 C CA . ARG A 1 80 ? 13.990 24.105 -26.994 1.00 65.88 80 ARG A CA 1
ATOM 629 C C . ARG A 1 80 ? 12.996 25.218 -26.714 1.00 65.88 80 ARG A C 1
ATOM 631 O O . ARG A 1 80 ? 11.959 25.251 -27.373 1.00 65.88 80 ARG A O 1
ATOM 638 N N . ASP A 1 81 ? 13.302 26.074 -25.745 1.00 63.69 81 ASP A N 1
ATOM 639 C CA . ASP A 1 81 ? 12.599 27.337 -25.597 1.00 63.69 81 ASP A CA 1
ATOM 640 C C . ASP A 1 81 ? 12.696 28.017 -26.965 1.00 63.69 81 ASP A C 1
ATOM 642 O O . ASP A 1 81 ? 13.776 28.458 -27.376 1.00 63.69 81 ASP A O 1
ATOM 646 N N . GLU A 1 82 ? 11.600 28.010 -27.729 1.00 61.69 82 GLU A N 1
ATOM 647 C CA . GLU A 1 82 ? 11.424 28.952 -28.820 1.00 61.69 82 GLU A CA 1
ATOM 648 C C . GLU A 1 82 ? 11.494 30.313 -28.151 1.00 61.69 82 GLU A C 1
ATOM 650 O O . GLU A 1 82 ? 10.560 30.762 -27.493 1.00 61.69 82 GLU A O 1
ATOM 655 N N . ILE A 1 83 ? 12.708 30.853 -28.215 1.00 57.69 83 ILE A N 1
ATOM 656 C CA . ILE A 1 83 ? 13.173 32.155 -27.781 1.00 57.69 83 ILE A CA 1
ATOM 657 C C . ILE A 1 83 ? 11.981 33.106 -27.788 1.00 57.69 83 ILE A C 1
ATOM 659 O O . ILE A 1 83 ? 11.573 33.558 -28.855 1.00 57.69 83 ILE A O 1
ATOM 663 N N . PHE A 1 84 ? 11.408 33.382 -26.611 1.00 58.19 84 PHE A N 1
ATOM 664 C CA . PHE A 1 84 ? 10.418 34.442 -26.478 1.00 58.19 84 PHE A CA 1
ATOM 665 C C . PHE A 1 84 ? 11.090 35.718 -27.001 1.00 58.19 84 PHE A C 1
ATOM 667 O O . PHE A 1 84 ? 12.093 36.140 -26.410 1.00 58.19 84 PHE A O 1
ATOM 674 N N . PRO A 1 85 ? 10.630 36.296 -28.127 1.00 56.03 85 PRO A N 1
ATOM 675 C CA . PRO A 1 85 ? 11.246 37.502 -28.647 1.00 56.03 8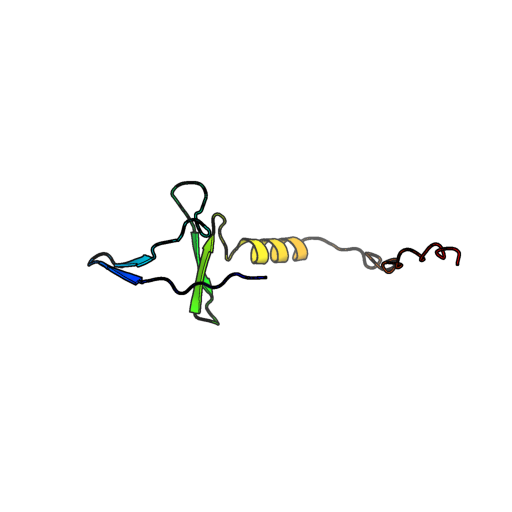5 PRO A CA 1
ATOM 676 C C . PRO A 1 85 ? 11.060 38.608 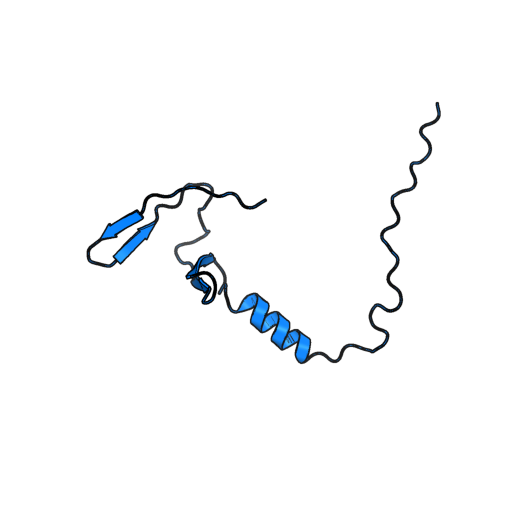-27.604 1.00 56.03 85 PRO A C 1
ATOM 678 O O . PRO A 1 85 ? 9.943 38.846 -27.140 1.00 56.03 85 PRO A O 1
ATOM 681 N N . LYS A 1 86 ? 12.180 39.207 -27.184 1.00 55.09 86 LYS A N 1
ATOM 682 C CA . LYS A 1 86 ? 12.204 40.412 -26.346 1.00 55.09 86 LYS A CA 1
ATOM 683 C C . LYS A 1 86 ? 11.621 41.605 -27.088 1.00 55.09 86 LYS A C 1
ATOM 685 O O . LYS A 1 86 ? 11.884 41.710 -28.306 1.00 55.09 86 LYS A O 1
#

Foldseek 3Di:
DDDDDDWDWDDDPVGIDTDDDPVRDDPDDDWDWDADPPPRDIDTGNDNPPVPVVVVVVVVVVDDDDPCVVVPDPDPDDDPPPPPDD

Sequence (86 aa):
MSKTRVLKLLGTDAGQIVRLPADFRFNGDTVYASRDARTGDVTLSERPGADSWKQFFELMRTIDVPDDFMTERPMNALPRDEIFPK